Protein AF-A0AB35PMT3-F1 (afdb_monomer)

Mean predicted aligned error: 2.52 Å

InterPro domains:
  IPR036505 N-acetylmuramoyl-L-alanine amidase/PGRP domain superfamily [G3DSA:3.40.80.10] (1-62)
  IPR036505 N-acetylmuramoyl-L-alanine amidase/PGRP domain superfamily [SSF55846] (3-61)

Radius of gyration: 12.12 Å; Cα contacts (8 Å, |Δi|>4): 39; chains: 1; bounding box: 26×22×31 Å

Secondary structure (DSSP, 8-state):
------PPPGGGHHHH--S------------SS---HHHHHHHHHH-SS----S----SS--

pLDDT: mean 95.6, std 3.67, range [79.5, 98.44]

Solvent-accessible surface area (backbone atoms only — not comparable to full-atom values): 4367 Å² total; per-residue (Å²): 135,71,74,63,89,78,78,66,62,74,93,45,29,78,56,51,57,71,63,91,80,83,87,87,79,86,87,90,84,78,83,92,64,97,69,53,27,69,54,56,51,50,45,48,66,66,58,88,83,43,68,63,78,95,78,49,69,52,100,86,49,54

Structure (mmCIF, N/CA/C/O backbone):
data_AF-A0AB35PMT3-F1
#
_entry.id   AF-A0AB35PMT3-F1
#
loop_
_atom_site.group_PDB
_atom_site.id
_atom_site.type_symbol
_atom_site.label_atom_id
_atom_site.label_alt_id
_atom_site.label_comp_id
_atom_site.label_asym_id
_atom_site.label_entity_id
_atom_site.label_seq_id
_atom_site.pdbx_PDB_ins_code
_atom_site.Cartn_x
_atom_site.Cartn_y
_atom_site.Cartn_z
_atom_site.occupancy
_atom_site.B_iso_or_equiv
_atom_site.auth_seq_id
_atom_site.auth_comp_id
_atom_site.auth_asym_id
_atom_site.auth_atom_id
_atom_site.pdbx_PDB_model_num
ATOM 1 N N . MET A 1 1 ? -12.401 11.441 4.581 1.00 83.38 1 MET A N 1
ATOM 2 C CA . MET A 1 1 ? -11.051 11.083 5.055 1.00 83.38 1 MET A CA 1
ATOM 3 C C . MET A 1 1 ? -10.076 11.445 3.951 1.00 83.38 1 MET A C 1
ATOM 5 O O . MET A 1 1 ? -10.388 11.168 2.799 1.00 83.38 1 MET A O 1
ATOM 9 N N . GLU A 1 2 ? -8.988 12.139 4.268 1.00 92.69 2 GLU A N 1
ATOM 10 C CA . GLU A 1 2 ? -7.913 12.428 3.309 1.00 92.69 2 GLU A CA 1
ATOM 11 C C . GLU A 1 2 ? -6.930 11.249 3.284 1.00 92.69 2 GLU A C 1
ATOM 13 O O . GLU A 1 2 ? -6.669 10.679 4.339 1.00 92.69 2 GLU A O 1
ATOM 18 N N . ILE A 1 3 ? -6.408 10.893 2.104 1.00 96.06 3 ILE A N 1
ATOM 19 C CA . ILE A 1 3 ? -5.380 9.851 1.948 1.00 96.06 3 ILE A CA 1
ATOM 20 C C . ILE A 1 3 ? -4.003 10.517 1.976 1.00 96.06 3 ILE A C 1
ATOM 22 O O . ILE A 1 3 ? -3.639 11.254 1.050 1.00 96.06 3 ILE A O 1
ATOM 26 N N . LYS A 1 4 ? -3.219 10.246 3.019 1.00 96.38 4 LYS A N 1
ATOM 27 C CA . LYS A 1 4 ? -1.867 10.771 3.197 1.00 96.38 4 LYS A CA 1
ATOM 28 C C . LYS A 1 4 ? -0.897 10.051 2.269 1.00 96.38 4 LYS A C 1
ATOM 30 O O . LYS A 1 4 ? -0.669 8.846 2.340 1.00 96.38 4 LYS A O 1
ATOM 35 N N . LYS A 1 5 ? -0.237 10.818 1.402 1.00 96.00 5 LYS A N 1
ATOM 36 C CA . LYS A 1 5 ? 0.753 10.274 0.465 1.00 96.00 5 LYS A CA 1
ATOM 37 C C . LYS A 1 5 ? 2.090 10.047 1.163 1.00 96.00 5 LYS A C 1
ATOM 39 O O . LYS A 1 5 ? 2.875 10.975 1.328 1.00 96.00 5 LYS A O 1
ATOM 44 N N . MET A 1 6 ? 2.362 8.797 1.522 1.00 95.94 6 MET A N 1
ATOM 45 C CA . MET A 1 6 ? 3.632 8.368 2.117 1.00 95.94 6 MET A CA 1
ATOM 46 C C . MET A 1 6 ? 4.311 7.303 1.249 1.00 95.94 6 MET A C 1
ATOM 48 O O . MET A 1 6 ? 4.527 6.172 1.681 1.00 95.94 6 MET A O 1
ATOM 52 N N . LEU A 1 7 ? 4.605 7.664 -0.003 1.00 96.44 7 LEU A N 1
ATOM 53 C CA . LEU A 1 7 ? 5.190 6.748 -0.983 1.00 96.44 7 LEU A CA 1
ATOM 54 C C . LEU A 1 7 ? 6.546 6.209 -0.504 1.00 96.44 7 LEU A C 1
ATOM 56 O O . LEU A 1 7 ? 7.329 6.919 0.129 1.00 96.44 7 LEU A O 1
ATOM 60 N N . VAL A 1 8 ? 6.826 4.948 -0.830 1.00 95.31 8 VAL A N 1
ATOM 61 C CA . VAL A 1 8 ? 8.147 4.348 -0.603 1.00 95.31 8 VAL A CA 1
ATOM 62 C C . VAL A 1 8 ? 9.194 5.017 -1.507 1.00 95.31 8 VAL A C 1
ATOM 64 O O . VAL A 1 8 ? 8.837 5.503 -2.585 1.00 95.31 8 VAL A O 1
ATOM 67 N N . PRO A 1 9 ? 10.477 5.066 -1.102 1.00 95.25 9 PRO A N 1
ATOM 68 C CA . PRO A 1 9 ? 11.519 5.638 -1.949 1.00 95.25 9 PRO A CA 1
ATOM 69 C C . PRO A 1 9 ? 11.692 4.815 -3.231 1.00 95.25 9 PRO A C 1
ATOM 71 O O . PRO A 1 9 ? 11.562 3.591 -3.209 1.00 95.25 9 PRO A O 1
ATOM 74 N N . GLU A 1 10 ? 12.044 5.473 -4.338 1.00 96.06 10 GLU A N 1
ATOM 75 C CA . GLU A 1 10 ? 12.209 4.825 -5.652 1.00 96.06 10 GLU A CA 1
ATOM 76 C C . GLU A 1 10 ? 13.223 3.673 -5.632 1.00 96.06 10 GLU A C 1
ATOM 78 O O . GLU A 1 10 ? 13.050 2.673 -6.326 1.00 96.06 10 GLU A O 1
ATOM 83 N N . SER A 1 11 ? 14.236 3.752 -4.762 1.00 95.19 11 SER A N 1
ATOM 84 C CA . SER A 1 11 ? 15.219 2.681 -4.548 1.00 95.19 11 SER A CA 1
ATOM 85 C C . SER A 1 11 ? 14.604 1.346 -4.110 1.00 95.19 11 SER A C 1
ATOM 87 O O . SER A 1 11 ? 15.268 0.314 -4.180 1.00 95.19 11 SER A O 1
ATOM 89 N N . ARG A 1 12 ? 13.342 1.345 -3.664 1.00 94.94 12 ARG A N 1
ATOM 90 C CA . ARG A 1 12 ? 12.589 0.160 -3.238 1.00 94.94 12 ARG A CA 1
ATOM 91 C C . ARG A 1 12 ? 11.626 -0.365 -4.305 1.00 94.94 12 ARG A C 1
ATOM 93 O O . ARG A 1 12 ? 11.072 -1.446 -4.112 1.00 94.94 12 ARG A O 1
ATOM 100 N N . TYR A 1 13 ? 11.414 0.347 -5.416 1.00 95.75 13 TYR A N 1
ATOM 101 C CA . TYR A 1 13 ? 10.398 -0.026 -6.413 1.00 95.75 13 TYR A CA 1
ATOM 102 C C . TYR A 1 13 ? 10.677 -1.387 -7.043 1.00 95.75 13 TYR A C 1
ATOM 104 O O . TYR A 1 13 ? 9.761 -2.189 -7.186 1.00 95.75 13 TYR A O 1
ATOM 112 N N . SER A 1 14 ? 11.945 -1.705 -7.313 1.00 95.25 14 SER A N 1
ATOM 113 C CA . SER A 1 14 ? 12.347 -3.008 -7.858 1.00 95.25 14 SER A CA 1
ATOM 114 C C . SER A 1 14 ? 11.980 -4.200 -6.966 1.00 95.25 14 SER A C 1
ATOM 116 O O . SER A 1 14 ? 11.914 -5.321 -7.461 1.00 95.25 14 SER A O 1
ATOM 118 N N . VAL A 1 15 ? 11.739 -3.973 -5.671 1.00 95.56 15 VAL A N 1
ATOM 119 C CA . VAL A 1 15 ? 11.394 -5.017 -4.697 1.00 95.56 15 VAL A CA 1
ATOM 120 C C . VAL A 1 15 ? 9.906 -4.994 -4.345 1.00 95.56 15 VAL A C 1
ATOM 122 O O . VAL A 1 15 ? 9.314 -6.052 -4.171 1.00 95.56 15 VAL A O 1
ATOM 125 N N . LEU A 1 16 ? 9.298 -3.809 -4.230 1.00 96.06 16 LEU A N 1
ATOM 126 C CA . LEU A 1 16 ? 7.934 -3.655 -3.710 1.00 96.06 16 LEU A CA 1
ATOM 127 C C . LEU A 1 16 ? 6.861 -3.462 -4.786 1.00 96.06 16 LEU A C 1
ATOM 129 O O . LEU A 1 16 ? 5.702 -3.792 -4.546 1.00 96.06 16 LEU A O 1
ATOM 133 N N . CYS A 1 17 ? 7.208 -2.888 -5.936 1.00 96.19 17 CYS A N 1
ATOM 134 C CA . CYS A 1 17 ? 6.275 -2.582 -7.023 1.00 96.19 17 CYS A CA 1
ATOM 135 C C . CYS A 1 17 ? 6.998 -2.545 -8.387 1.00 96.19 17 CYS A C 1
ATOM 137 O O . CYS A 1 17 ? 7.000 -1.518 -9.066 1.00 96.19 17 CYS A O 1
ATOM 139 N N . PRO A 1 18 ? 7.632 -3.656 -8.811 1.00 96.81 18 PRO A N 1
ATOM 140 C CA . PRO A 1 18 ? 8.533 -3.658 -9.967 1.00 96.81 18 PRO A CA 1
ATOM 141 C C . PRO A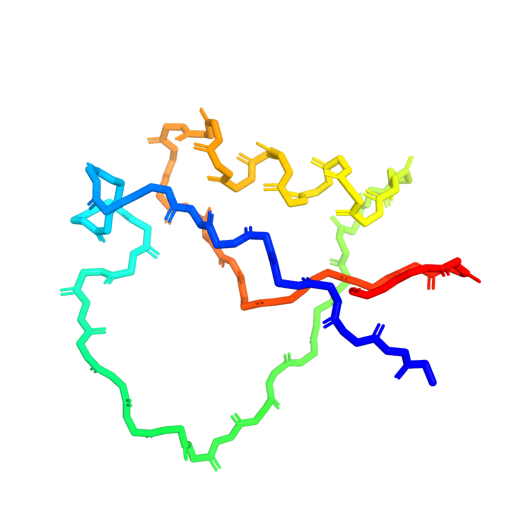 1 18 ? 7.832 -3.492 -11.321 1.00 96.81 18 PRO A C 1
ATOM 143 O O . PRO A 1 18 ? 8.504 -3.282 -12.331 1.00 96.81 18 PRO A O 1
ATOM 146 N N . TYR A 1 19 ? 6.502 -3.606 -11.367 1.00 97.62 19 TYR A N 1
ATOM 147 C CA . TYR A 1 19 ? 5.734 -3.618 -12.606 1.00 97.62 19 TYR A CA 1
ATOM 148 C C . TYR A 1 19 ? 4.748 -2.448 -12.669 1.00 97.62 19 TYR A C 1
ATOM 150 O O . TYR A 1 19 ? 4.065 -2.172 -11.680 1.00 97.62 19 TYR A O 1
ATOM 158 N N . PRO A 1 20 ? 4.622 -1.778 -13.830 1.00 97.81 20 PRO A N 1
ATOM 159 C CA . PRO A 1 20 ? 3.552 -0.818 -14.047 1.00 97.81 20 PRO A CA 1
ATOM 160 C C . PRO A 1 20 ? 2.195 -1.532 -14.035 1.00 97.81 20 PRO A C 1
ATOM 162 O O . PRO A 1 20 ? 2.077 -2.679 -14.467 1.00 97.81 20 PRO A O 1
ATOM 165 N N . MET A 1 21 ? 1.159 -0.834 -13.573 1.00 97.50 21 MET A N 1
ATOM 166 C CA . MET A 1 21 ? -0.190 -1.381 -13.449 1.00 97.50 21 MET A CA 1
ATOM 167 C C . MET A 1 21 ? -1.223 -0.416 -14.036 1.00 97.50 21 MET A C 1
ATOM 169 O O . MET A 1 21 ? -1.172 0.784 -13.776 1.00 97.50 21 MET A O 1
ATOM 173 N N . ASN A 1 22 ? -2.188 -0.962 -14.782 1.00 98.19 22 ASN A N 1
ATOM 174 C CA . ASN A 1 22 ? -3.451 -0.298 -15.103 1.00 98.19 22 ASN A CA 1
ATOM 175 C C . ASN A 1 22 ? -4.553 -0.924 -14.225 1.00 98.19 22 ASN A C 1
ATOM 177 O O . ASN A 1 22 ? -4.963 -2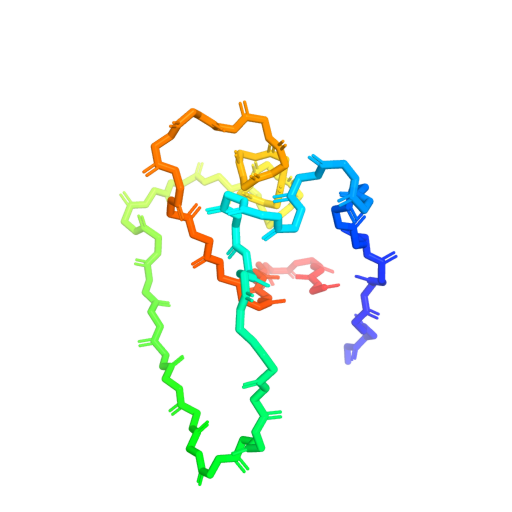.047 -14.523 1.00 98.19 22 ASN A O 1
ATOM 181 N N . PRO A 1 23 ? -4.980 -0.279 -13.123 1.00 97.62 23 PRO A N 1
ATOM 182 C CA . PRO A 1 23 ? -5.892 -0.895 -12.159 1.00 97.62 23 PRO A CA 1
ATOM 183 C C . PRO A 1 23 ? -7.261 -1.220 -12.774 1.00 97.62 23 PRO A C 1
ATOM 185 O O . PRO A 1 23 ? -7.886 -0.350 -13.378 1.00 97.62 23 PRO A O 1
ATOM 188 N N . THR A 1 24 ? -7.752 -2.445 -12.578 1.00 98.44 24 THR A N 1
ATOM 189 C CA . THR A 1 24 ? -9.093 -2.885 -13.019 1.00 98.44 24 THR A CA 1
ATOM 190 C C . THR A 1 24 ? -10.017 -3.258 -11.863 1.00 98.44 24 THR A C 1
ATOM 192 O O . THR A 1 24 ? -11.231 -3.287 -12.037 1.00 98.44 24 THR A O 1
ATOM 195 N N . GLU A 1 25 ? -9.454 -3.545 -10.688 1.00 98.31 25 GLU A N 1
ATOM 196 C CA . GLU A 1 25 ? -10.162 -4.089 -9.528 1.00 98.31 25 GLU A CA 1
ATOM 197 C C . GLU A 1 25 ? -9.610 -3.506 -8.219 1.00 98.31 25 GLU A C 1
ATOM 199 O O . GLU A 1 25 ? -8.535 -2.901 -8.189 1.00 98.31 25 GLU A O 1
ATOM 204 N N . ILE A 1 26 ? -10.361 -3.698 -7.130 1.00 98.31 26 ILE A N 1
ATOM 205 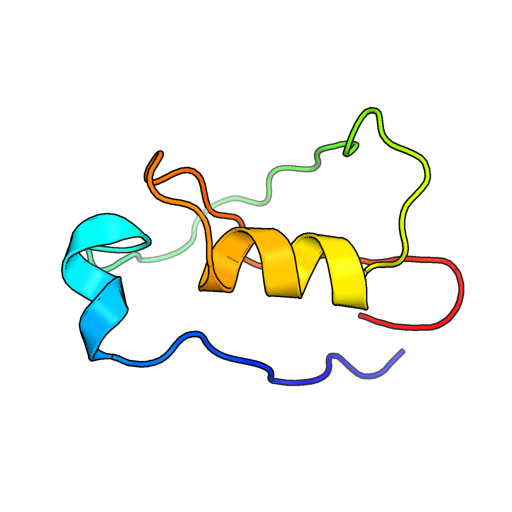C CA . ILE A 1 26 ? -9.978 -3.317 -5.767 1.00 98.31 26 ILE A CA 1
ATOM 206 C C . ILE A 1 26 ? -10.075 -4.556 -4.880 1.00 98.31 26 ILE A C 1
ATOM 208 O O . ILE A 1 26 ? -11.134 -5.178 -4.799 1.00 98.31 26 ILE A O 1
ATOM 212 N N . THR A 1 27 ? -8.993 -4.865 -4.168 1.00 98.31 27 THR A N 1
ATOM 213 C CA . THR A 1 27 ? -8.937 -5.986 -3.223 1.00 98.31 27 THR A CA 1
ATOM 214 C C . THR A 1 27 ? -8.877 -5.467 -1.793 1.00 98.31 27 THR A C 1
ATOM 216 O O . THR A 1 27 ? -8.026 -4.641 -1.459 1.00 98.31 27 THR A O 1
ATOM 219 N N . PHE A 1 2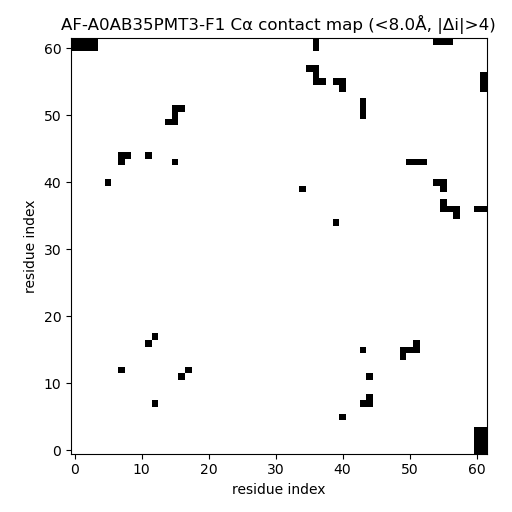8 ? -9.769 -5.966 -0.938 1.00 98.19 28 PHE A N 1
ATOM 220 C CA . PHE A 1 28 ? -9.803 -5.636 0.485 1.00 98.19 28 PHE A CA 1
ATOM 221 C C . PHE A 1 28 ? -9.107 -6.726 1.301 1.00 98.19 28 PHE A C 1
ATOM 223 O O . PHE A 1 28 ? -9.381 -7.912 1.129 1.00 98.19 28 PHE A O 1
ATOM 230 N N . HIS A 1 29 ? -8.234 -6.309 2.216 1.00 98.12 29 HIS A N 1
ATOM 231 C CA . HIS A 1 29 ? -7.517 -7.189 3.134 1.00 98.12 29 HIS A CA 1
ATOM 232 C C . HIS A 1 29 ? -7.697 -6.702 4.574 1.00 98.12 29 HIS A C 1
ATOM 234 O O . HIS A 1 29 ? -7.961 -5.525 4.821 1.00 98.12 29 HIS A O 1
ATOM 240 N N . ASN A 1 30 ? -7.521 -7.600 5.539 1.00 98.06 30 ASN A N 1
ATOM 241 C CA . ASN A 1 30 ? -7.311 -7.232 6.935 1.00 98.06 30 ASN A CA 1
ATOM 242 C C . ASN A 1 30 ? -5.896 -7.644 7.331 1.00 98.06 30 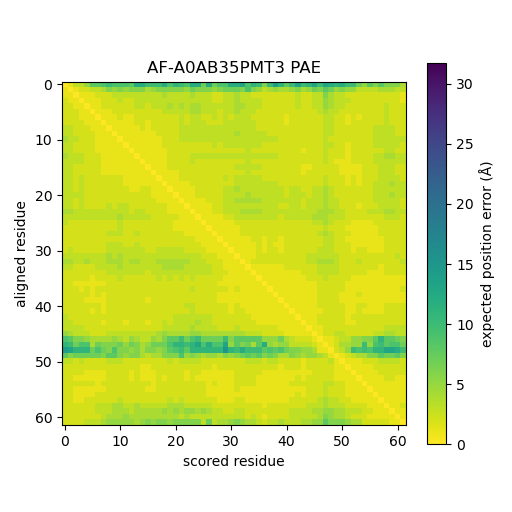ASN A C 1
ATOM 244 O O . ASN A 1 30 ? -5.416 -8.694 6.909 1.00 98.06 30 ASN A O 1
ATOM 248 N N . THR A 1 31 ? -5.238 -6.810 8.132 1.00 96.69 31 THR A N 1
ATOM 249 C CA . THR A 1 31 ? -3.832 -6.979 8.533 1.00 96.69 31 THR A CA 1
ATOM 250 C C . THR A 1 31 ? -3.601 -8.235 9.369 1.00 96.69 31 THR A C 1
ATOM 252 O O . THR A 1 31 ? -2.479 -8.726 9.429 1.00 96.69 31 THR A O 1
ATOM 255 N N . TYR A 1 32 ? -4.654 -8.745 10.025 1.00 97.50 32 TYR A N 1
ATOM 256 C CA . TYR A 1 32 ? -4.547 -9.756 11.081 1.00 97.50 32 TYR A CA 1
ATOM 257 C C . TYR A 1 32 ? -3.552 -9.329 12.181 1.00 97.50 32 TYR A C 1
ATOM 259 O O . TYR A 1 32 ? -2.873 -10.142 12.803 1.00 97.50 32 TYR A O 1
ATOM 267 N N . ASN A 1 33 ? -3.460 -8.018 12.398 1.00 96.69 33 ASN A N 1
ATOM 268 C CA . ASN A 1 33 ? -2.558 -7.371 13.334 1.00 96.69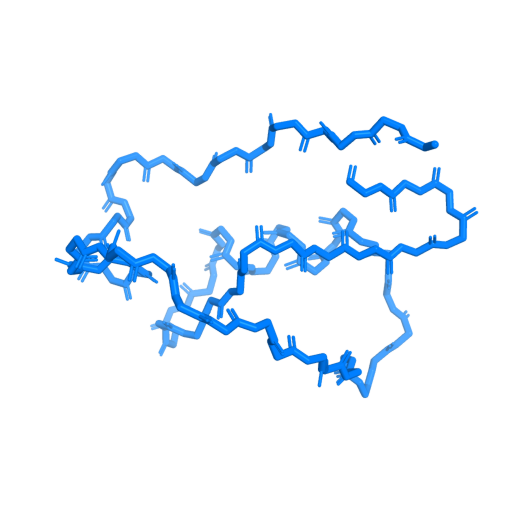 33 ASN A CA 1
ATOM 269 C C . ASN A 1 33 ? -3.257 -6.154 13.955 1.00 96.69 33 ASN A C 1
ATOM 271 O O . ASN A 1 33 ? -4.120 -5.551 13.317 1.00 96.69 33 ASN A O 1
ATOM 275 N N . ASP A 1 34 ? -2.865 -5.785 15.172 1.00 97.62 34 ASP A N 1
ATOM 276 C CA . ASP A 1 34 ? -3.394 -4.622 15.896 1.00 97.62 34 ASP A CA 1
ATOM 277 C C . ASP A 1 34 ? -2.337 -3.508 15.937 1.00 97.62 34 ASP A C 1
ATOM 279 O O . ASP A 1 34 ? -1.694 -3.235 16.952 1.00 97.62 34 ASP A O 1
ATOM 283 N N . ALA A 1 35 ? -2.075 -2.927 14.765 1.00 97.88 35 ALA A N 1
ATOM 284 C CA . ALA A 1 35 ? -1.121 -1.843 14.567 1.00 97.88 35 ALA A CA 1
ATOM 285 C C . ALA A 1 35 ? -1.774 -0.691 13.796 1.00 97.88 35 ALA A C 1
ATOM 287 O O . ALA A 1 35 ? -2.710 -0.891 13.026 1.00 97.88 35 ALA A O 1
ATOM 288 N N . THR A 1 36 ? -1.254 0.524 13.982 1.00 98.19 36 THR A N 1
ATOM 289 C CA . THR A 1 36 ? -1.735 1.706 13.253 1.00 98.19 36 THR A CA 1
ATOM 290 C C . THR A 1 36 ? -1.439 1.605 11.757 1.00 98.19 36 THR A C 1
ATOM 292 O O . THR A 1 36 ? -0.455 0.977 11.348 1.00 98.19 36 THR A O 1
ATOM 295 N N . ALA A 1 37 ? -2.221 2.306 10.934 1.00 98.12 37 ALA A N 1
ATOM 296 C CA . ALA A 1 37 ? -1.987 2.419 9.495 1.00 98.12 37 ALA A CA 1
ATOM 297 C C . ALA A 1 37 ? -0.574 2.950 9.191 1.00 98.12 37 ALA A C 1
ATOM 299 O O . ALA A 1 37 ? 0.106 2.439 8.296 1.00 98.12 37 ALA A O 1
ATOM 300 N N . LEU A 1 38 ? -0.072 3.903 9.990 1.00 97.50 38 LEU A N 1
ATOM 301 C CA . LEU A 1 38 ? 1.310 4.383 9.902 1.00 97.50 38 LEU A CA 1
ATOM 302 C C . LEU A 1 38 ? 2.344 3.266 10.103 1.00 97.50 38 LEU A C 1
ATOM 304 O O . LEU A 1 38 ? 3.345 3.223 9.382 1.00 97.50 38 LEU A O 1
ATOM 308 N N . ASN A 1 39 ? 2.127 2.372 11.069 1.00 97.62 39 ASN A N 1
ATOM 309 C CA . ASN A 1 39 ? 3.049 1.273 11.346 1.00 97.62 39 ASN A CA 1
ATOM 310 C C . ASN A 1 39 ? 3.026 0.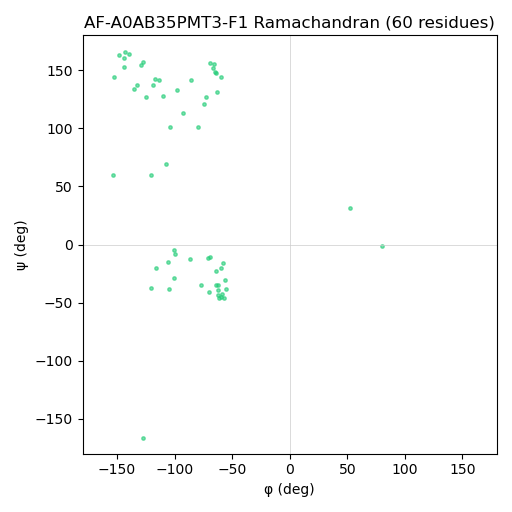222 10.235 1.00 97.62 39 ASN A C 1
ATOM 312 O O . ASN A 1 39 ? 4.093 -0.215 9.804 1.00 97.62 39 ASN A O 1
ATOM 316 N N . GLU A 1 40 ? 1.849 -0.117 9.711 1.00 97.62 40 GLU A N 1
ATOM 317 C CA . GLU A 1 40 ? 1.724 -1.016 8.560 1.00 97.62 40 GLU A CA 1
ATOM 318 C C . GLU A 1 40 ? 2.407 -0.423 7.315 1.00 97.62 40 GLU A C 1
ATOM 320 O O . GLU A 1 40 ? 3.201 -1.090 6.645 1.00 97.62 40 GLU A O 1
ATOM 325 N N . ARG A 1 41 ? 2.218 0.876 7.048 1.00 96.00 41 ARG A N 1
ATOM 326 C CA . ARG A 1 41 ? 2.929 1.589 5.972 1.00 96.00 41 ARG A CA 1
ATOM 327 C C . ARG A 1 41 ? 4.447 1.555 6.172 1.00 96.00 41 ARG A C 1
ATOM 329 O O . ARG A 1 41 ? 5.194 1.299 5.225 1.00 96.00 41 ARG A O 1
ATOM 336 N N . ASN A 1 42 ? 4.929 1.802 7.392 1.00 96.19 42 ASN A N 1
ATOM 337 C CA . ASN A 1 42 ? 6.358 1.738 7.713 1.00 96.19 42 ASN A CA 1
ATOM 338 C C . ASN A 1 42 ? 6.923 0.321 7.540 1.00 96.19 42 ASN A C 1
ATOM 340 O O . ASN A 1 42 ? 8.066 0.172 7.105 1.00 96.19 42 ASN A O 1
ATOM 344 N N . ASN A 1 43 ? 6.133 -0.713 7.831 1.00 95.31 43 ASN A N 1
ATOM 345 C CA . ASN A 1 43 ? 6.512 -2.099 7.583 1.00 95.31 43 ASN A CA 1
ATOM 346 C C . ASN A 1 43 ? 6.738 -2.347 6.082 1.00 95.31 43 ASN A C 1
ATOM 348 O O . ASN A 1 43 ? 7.785 -2.867 5.703 1.00 95.31 43 ASN A O 1
ATOM 352 N N . VAL A 1 44 ? 5.844 -1.874 5.202 1.00 95.19 44 VAL A N 1
ATOM 353 C CA . VAL A 1 44 ? 6.046 -1.947 3.737 1.00 95.19 44 VAL A CA 1
ATOM 354 C C . VAL A 1 44 ? 7.344 -1.260 3.304 1.00 95.19 44 VAL A C 1
ATOM 356 O O . VAL A 1 44 ? 8.138 -1.818 2.541 1.00 95.19 44 VAL A O 1
ATOM 359 N N . ALA A 1 45 ? 7.608 -0.060 3.824 1.00 93.88 45 ALA A N 1
ATOM 360 C CA . ALA A 1 45 ? 8.809 0.691 3.470 1.00 93.88 45 ALA A CA 1
ATOM 361 C C . ALA A 1 45 ? 10.110 -0.031 3.871 1.00 93.88 45 ALA A C 1
ATOM 363 O O . ALA A 1 45 ? 11.088 0.047 3.126 1.00 93.88 45 ALA A O 1
ATOM 364 N N . ASN A 1 46 ? 10.106 -0.760 4.994 1.00 92.38 46 ASN A N 1
ATOM 365 C CA . ASN A 1 46 ? 11.310 -1.317 5.619 1.00 92.38 46 ASN A CA 1
ATOM 366 C C . ASN A 1 46 ? 11.491 -2.838 5.451 1.00 92.38 46 ASN A C 1
ATOM 368 O O . ASN A 1 46 ? 12.587 -3.336 5.706 1.00 92.38 46 ASN A O 1
ATOM 372 N N . ASN A 1 47 ? 10.462 -3.595 5.050 1.00 88.19 47 ASN A N 1
ATOM 373 C CA . ASN A 1 47 ? 10.559 -5.058 5.005 1.00 88.19 47 ASN A CA 1
ATOM 374 C C . ASN A 1 47 ? 11.514 -5.572 3.909 1.00 88.19 47 ASN A C 1
ATOM 376 O O . ASN A 1 47 ? 11.768 -4.914 2.901 1.00 88.19 47 ASN A O 1
ATOM 380 N N . SER A 1 48 ? 12.042 -6.781 4.074 1.00 79.50 48 SER A N 1
ATOM 381 C CA . SER A 1 48 ? 12.899 -7.438 3.075 1.00 79.50 48 SER A CA 1
ATOM 382 C C . SER A 1 48 ? 12.167 -8.487 2.233 1.00 79.50 48 SER A C 1
ATOM 384 O O . SER A 1 48 ? 12.764 -9.051 1.320 1.00 79.50 48 SER A O 1
ATOM 386 N N . THR A 1 49 ? 10.895 -8.764 2.529 1.00 84.50 49 THR A N 1
ATOM 387 C CA . THR A 1 49 ? 10.144 -9.888 1.951 1.00 84.50 49 THR A CA 1
ATOM 388 C C . THR A 1 49 ? 9.479 -9.559 0.616 1.00 84.50 49 THR A C 1
ATOM 390 O O . THR A 1 49 ? 9.029 -10.474 -0.066 1.00 84.50 49 THR A O 1
ATOM 393 N N . GLY A 1 50 ? 9.411 -8.279 0.229 1.00 87.19 50 GLY A N 1
ATOM 394 C CA . GLY A 1 50 ? 8.797 -7.847 -1.033 1.00 87.19 50 GLY A CA 1
ATOM 395 C C . GLY A 1 50 ? 7.271 -7.754 -0.989 1.00 87.19 50 GLY A C 1
ATOM 396 O O . GLY A 1 50 ? 6.653 -7.343 -1.966 1.00 87.19 50 GLY A O 1
ATOM 397 N N . THR A 1 51 ? 6.649 -8.084 0.145 1.00 95.25 51 THR A N 1
ATOM 398 C CA . THR A 1 51 ? 5.208 -7.902 0.335 1.00 95.25 51 THR A CA 1
ATOM 399 C C . THR A 1 51 ? 4.888 -6.417 0.493 1.00 95.25 51 THR A C 1
ATOM 401 O O . THR A 1 51 ? 5.456 -5.731 1.348 1.00 95.25 51 THR A O 1
ATOM 404 N N . SER A 1 52 ? 3.953 -5.923 -0.312 1.00 97.06 52 SER A N 1
ATOM 405 C CA . SER A 1 52 ? 3.489 -4.538 -0.304 1.00 97.06 52 SER A CA 1
ATOM 406 C C . SER A 1 52 ? 1.969 -4.470 -0.481 1.00 97.06 52 SER A C 1
ATOM 408 O O . SER A 1 52 ? 1.321 -5.442 -0.871 1.00 97.06 52 SER A O 1
ATOM 410 N N . PHE A 1 53 ? 1.394 -3.312 -0.172 1.00 97.44 53 PHE A N 1
ATOM 411 C CA . PHE A 1 53 ? 0.004 -2.967 -0.457 1.00 97.44 53 PHE A CA 1
ATOM 412 C C . PHE A 1 53 ? -0.080 -1.479 -0.808 1.00 97.44 53 PHE A C 1
ATOM 414 O O . PHE A 1 53 ? 0.822 -0.702 -0.493 1.00 97.44 53 PHE A O 1
ATOM 421 N N . HIS A 1 54 ? -1.164 -1.079 -1.473 1.00 97.25 54 HIS A N 1
ATOM 422 C CA . HIS A 1 54 ? -1.318 0.285 -1.985 1.00 97.25 54 HIS A CA 1
ATOM 423 C C . HIS A 1 54 ? -1.684 1.303 -0.897 1.00 97.25 54 HIS A C 1
ATOM 425 O O . HIS A 1 54 ? -1.260 2.453 -0.971 1.00 97.25 54 HIS A O 1
ATOM 431 N N . ILE A 1 55 ? -2.479 0.890 0.095 1.00 97.19 55 ILE A N 1
ATOM 432 C CA . ILE A 1 55 ? -2.989 1.753 1.164 1.00 97.19 55 ILE A CA 1
ATOM 433 C C . ILE A 1 55 ? -3.261 0.929 2.429 1.00 97.19 55 ILE A C 1
ATOM 435 O O . ILE A 1 55 ? -3.693 -0.220 2.330 1.00 97.19 55 ILE A O 1
ATOM 439 N N . ALA A 1 56 ? -3.012 1.521 3.597 1.00 97.62 56 ALA A N 1
ATOM 440 C CA . ALA A 1 56 ? -3.463 1.027 4.898 1.00 97.62 56 ALA A CA 1
ATOM 441 C C . ALA A 1 56 ? -4.407 2.067 5.507 1.00 97.62 56 ALA A C 1
ATOM 443 O O . ALA A 1 56 ? -4.177 3.259 5.339 1.00 97.62 56 ALA A O 1
ATOM 444 N N . VAL A 1 57 ? -5.459 1.618 6.190 1.00 98.06 57 VAL A N 1
ATOM 445 C CA . VAL A 1 57 ? -6.488 2.490 6.773 1.00 98.06 57 VAL A CA 1
ATOM 446 C C . VAL A 1 57 ? -6.784 2.021 8.192 1.00 98.06 57 VAL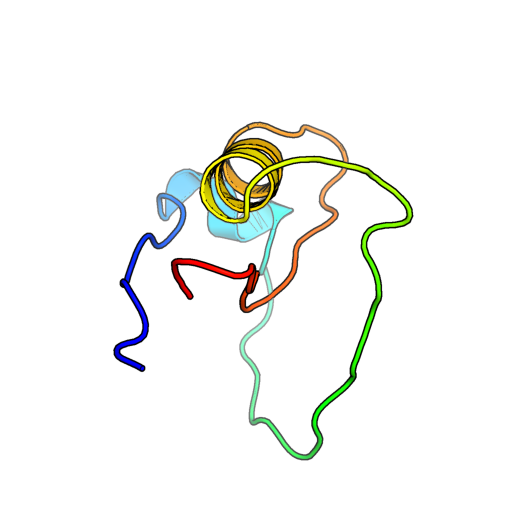 A C 1
ATOM 448 O O . VAL A 1 57 ? -6.966 0.821 8.404 1.00 98.06 57 VAL A O 1
ATOM 451 N N . ASP A 1 58 ? -6.850 2.954 9.138 1.00 97.75 58 ASP A N 1
ATOM 452 C CA . ASP A 1 58 ? -7.288 2.716 10.517 1.00 97.75 58 ASP A CA 1
ATOM 453 C C . ASP A 1 58 ? -8.402 3.699 10.938 1.00 97.75 58 ASP A C 1
ATOM 455 O O . ASP A 1 58 ? -9.044 4.339 10.102 1.00 97.75 58 ASP A O 1
ATOM 459 N N . ASP A 1 59 ? -8.697 3.784 12.237 1.00 97.00 59 ASP A N 1
ATOM 460 C CA . ASP A 1 59 ? -9.736 4.656 12.795 1.00 97.00 59 ASP A CA 1
ATOM 461 C C . ASP A 1 59 ? -9.408 6.160 12.707 1.00 97.00 59 ASP A C 1
ATOM 463 O O . ASP A 1 59 ? -10.285 6.995 12.947 1.00 97.00 59 ASP A O 1
ATOM 467 N N . LYS A 1 60 ? -8.168 6.527 12.358 1.00 95.31 60 LYS A N 1
ATOM 468 C CA . LYS A 1 60 ? -7.657 7.906 12.388 1.00 95.31 60 LYS A CA 1
ATOM 469 C C . LYS A 1 60 ? -7.185 8.392 11.029 1.00 95.31 60 LYS A C 1
ATOM 471 O O . LYS A 1 60 ? -7.345 9.578 10.727 1.00 95.31 60 LYS A O 1
ATOM 476 N N . GLU A 1 61 ? -6.564 7.526 10.235 1.00 95.19 61 GLU A N 1
ATOM 477 C CA . GLU A 1 61 ? -5.906 7.918 8.995 1.00 95.19 61 GLU A CA 1
ATOM 478 C C . GLU A 1 61 ? -5.928 6.851 7.897 1.00 95.19 61 G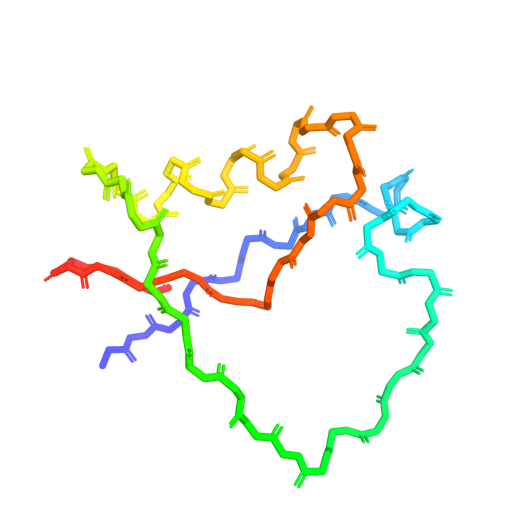LU A C 1
ATOM 480 O O . GLU A 1 61 ? -6.188 5.667 8.116 1.00 95.19 61 GLU A O 1
ATOM 485 N N . ALA A 1 62 ? -5.647 7.342 6.692 1.00 92.31 62 ALA A N 1
ATOM 486 C CA . ALA A 1 62 ? -5.413 6.597 5.467 1.00 92.31 62 ALA A CA 1
ATOM 487 C C . ALA A 1 62 ? -4.235 7.227 4.719 1.00 92.31 62 ALA A C 1
ATOM 489 O O . ALA A 1 62 ? -3.997 8.442 4.932 1.00 92.31 62 ALA A O 1
#

Organism: Bacillus thuringiensis (NCBI:txid1428)

Sequence (62 aa):
MEIKKMLVPESRYSVLCPYPMNPTEITFHNTYNDATALNERNNVANNSTGTSFHIAVDDKEA

Foldseek 3Di:
DDADDPDADPVCCVQQPVDDDDDDDDDDDDPVDDDAQVVLQVCSNPPPNNYDDDGGDDPPHD